Protein AF-N6XNL4-F1 (afdb_monomer)

Nearest PDB structures (foldseek):
  8fih-assembly1_C  TM=4.594E-01  e=4.147E-01  synthetic construct
  2b5u-assembly2_C  TM=2.541E-01  e=8.537E+00  Escherichia coli

Mean predicted aligned error: 10.84 Å

Radius of gyration: 30.27 Å; Cα contacts (8 Å, |Δi|>4): 104; chains: 1; bounding box: 71×38×98 Å

Foldseek 3Di:
DVVVVVVVVVVVVVVVVVVVVVPPPPVVLVVLVVLLVVLVVLLVVLQVLLVVLQVVLVCLVVDLAQPCPPCPVVVVLVVVLVVLVVVLVVLVVVLVVQVVDPSDDVVSCNNVSSVSSSVSSVSSSVSSVSSSVSSVVSNVVSDPDPPDDDDDPVCVVVVVCVVVVD

Sequence (166 aa):
MTTLTRERRELQAFSASVTAGAARSLDLLRDIEITLAWLNRLTGMLRADAEFAESANADLGATACPIDPDDAIQDALENAQREVKALYEILIDKRQAGRDDRRLTEDDGIEAAYTEAIAQAADLHNAIDALRWNIGEHDIDAAPQPKGPIYAAADVDALFDDLLGR

pLDDT: mean 87.29, std 12.57, range [47.34, 98.62]

Structure (mmCIF, N/CA/C/O backbone):
data_AF-N6XNL4-F1
#
_entry.id   AF-N6XNL4-F1
#
loop_
_atom_site.group_PDB
_atom_site.id
_atom_site.type_symbol
_atom_site.label_atom_id
_atom_site.label_alt_id
_atom_site.label_comp_id
_atom_site.label_asym_id
_atom_site.label_entity_id
_atom_site.label_seq_id
_atom_site.pdbx_PDB_ins_code
_atom_site.Cartn_x
_atom_site.Cartn_y
_atom_site.Cartn_z
_atom_site.occupancy
_atom_site.B_iso_or_equiv
_atom_site.auth_seq_id
_atom_site.auth_comp_id
_atom_site.auth_asym_id
_atom_site.auth_atom_id
_atom_site.pdbx_PDB_model_num
ATOM 1 N N . MET A 1 1 ? -34.930 -12.905 54.881 1.00 53.28 1 MET A N 1
ATOM 2 C CA . MET A 1 1 ? -33.849 -11.890 54.780 1.00 53.28 1 MET A CA 1
ATOM 3 C C . MET A 1 1 ? -32.893 -12.140 53.596 1.00 53.28 1 MET 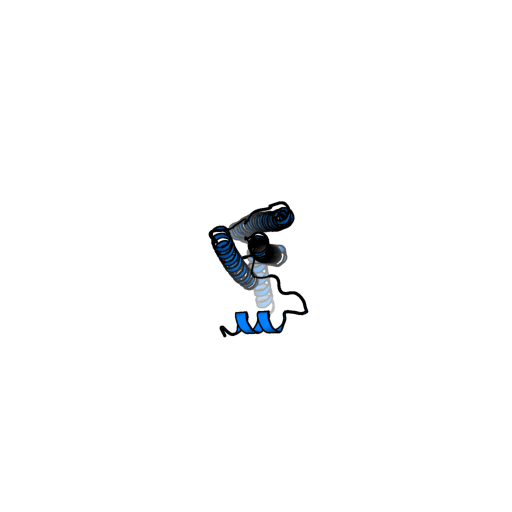A C 1
ATOM 5 O O . MET A 1 1 ? -31.749 -11.715 53.646 1.00 53.28 1 MET A O 1
ATOM 9 N N . THR A 1 2 ? -33.329 -12.785 52.506 1.00 59.97 2 THR A N 1
ATOM 10 C CA . THR A 1 2 ? -32.457 -13.188 51.376 1.00 59.97 2 THR A CA 1
ATOM 11 C C . THR A 1 2 ? -32.780 -12.470 50.059 1.00 59.97 2 THR A C 1
ATOM 13 O O . THR A 1 2 ? -31.887 -12.263 49.245 1.00 59.97 2 THR A O 1
ATOM 16 N N . THR A 1 3 ? -34.023 -12.020 49.869 1.00 61.34 3 THR A N 1
ATOM 17 C CA . THR A 1 3 ? -34.498 -11.286 48.680 1.00 61.34 3 THR A CA 1
ATOM 18 C C . THR A 1 3 ? -33.945 -9.863 48.593 1.00 61.34 3 THR A C 1
ATOM 20 O O . THR A 1 3 ? -33.380 -9.494 47.572 1.00 61.34 3 THR A O 1
ATOM 23 N N . LEU A 1 4 ? -33.967 -9.111 49.698 1.00 65.88 4 LEU A N 1
ATOM 24 C CA . LEU A 1 4 ? -33.408 -7.751 49.770 1.00 65.88 4 LEU A CA 1
ATOM 25 C C . LEU A 1 4 ? -31.906 -7.698 49.451 1.00 65.88 4 LEU A C 1
ATOM 27 O O . LEU A 1 4 ? -31.423 -6.742 48.853 1.00 65.88 4 LEU A O 1
ATOM 31 N N . THR A 1 5 ? -31.151 -8.730 49.830 1.00 73.00 5 THR A N 1
ATOM 32 C CA . THR A 1 5 ? -29.707 -8.816 49.566 1.00 73.00 5 THR A CA 1
ATOM 33 C C . THR A 1 5 ? -29.415 -9.066 48.085 1.00 73.00 5 THR A C 1
ATOM 35 O O . THR A 1 5 ? -28.408 -8.589 47.567 1.00 73.00 5 THR A O 1
ATOM 38 N N . ARG A 1 6 ? -30.306 -9.790 47.398 1.00 75.12 6 ARG A N 1
ATOM 39 C CA . ARG A 1 6 ? -30.225 -10.060 45.960 1.00 75.12 6 ARG A CA 1
ATOM 40 C C . ARG A 1 6 ? -30.617 -8.830 45.140 1.00 75.12 6 ARG A C 1
ATOM 42 O O . ARG A 1 6 ? -29.845 -8.428 44.280 1.00 75.12 6 ARG A O 1
ATOM 49 N N . GLU A 1 7 ? -31.733 -8.186 45.466 1.00 76.44 7 GLU A N 1
ATOM 50 C CA . GLU A 1 7 ? -32.201 -6.972 44.778 1.00 76.44 7 GLU A CA 1
ATOM 51 C C . GLU A 1 7 ? -31.193 -5.820 44.898 1.00 76.44 7 GLU A C 1
ATOM 53 O O . GLU A 1 7 ? -30.918 -5.113 43.932 1.00 76.44 7 GLU A O 1
ATOM 58 N N . ARG A 1 8 ? -30.544 -5.675 46.061 1.00 79.00 8 ARG A N 1
ATOM 59 C CA . ARG A 1 8 ? -29.484 -4.675 46.261 1.00 79.00 8 ARG A CA 1
ATOM 60 C C . ARG A 1 8 ? -28.246 -4.956 45.407 1.00 79.00 8 ARG A C 1
ATOM 62 O O . ARG A 1 8 ? -27.612 -4.018 44.934 1.00 79.00 8 ARG A O 1
ATOM 69 N N . ARG A 1 9 ? -27.920 -6.235 45.195 1.00 77.69 9 ARG A N 1
ATOM 70 C CA . ARG A 1 9 ? -26.805 -6.670 44.344 1.00 77.69 9 ARG A CA 1
ATOM 71 C C . ARG A 1 9 ? -27.133 -6.479 42.856 1.00 77.69 9 ARG A C 1
ATOM 73 O O . ARG A 1 9 ? -26.269 -6.039 42.107 1.00 77.69 9 ARG A O 1
ATOM 80 N N . GLU A 1 10 ? -28.376 -6.731 42.449 1.00 76.19 10 GLU A N 1
ATOM 81 C CA . GLU A 1 10 ? -28.869 -6.486 41.083 1.00 76.19 10 GLU A CA 1
ATOM 82 C C . GLU A 1 10 ? -28.913 -4.980 40.752 1.00 76.19 10 GLU A C 1
ATOM 84 O O . GLU A 1 10 ? -28.435 -4.570 39.697 1.00 76.19 10 GLU A O 1
ATOM 89 N N . LEU A 1 11 ? -29.362 -4.127 41.681 1.00 76.69 11 LEU A N 1
ATOM 90 C CA . LEU A 1 11 ? -29.350 -2.665 41.511 1.00 76.69 11 LEU A CA 1
ATOM 91 C C . LEU A 1 11 ? -27.929 -2.072 41.500 1.00 76.69 11 LEU A C 1
ATOM 93 O O . LEU A 1 11 ? -27.665 -1.113 40.773 1.00 76.69 11 LEU A O 1
ATOM 97 N N . GLN A 1 12 ? -26.995 -2.651 42.263 1.00 73.19 12 GLN A N 1
ATOM 98 C CA . GLN A 1 12 ? -25.573 -2.289 42.201 1.00 73.19 12 GLN A CA 1
ATOM 99 C C . GLN A 1 12 ? -24.935 -2.683 40.861 1.00 73.19 12 GLN A C 1
ATOM 101 O O . GLN A 1 12 ? -24.179 -1.892 40.302 1.00 73.19 12 GLN A O 1
ATOM 106 N N . ALA A 1 13 ? -25.269 -3.856 40.315 1.00 74.69 13 ALA A N 1
ATOM 107 C CA . ALA A 1 13 ? -24.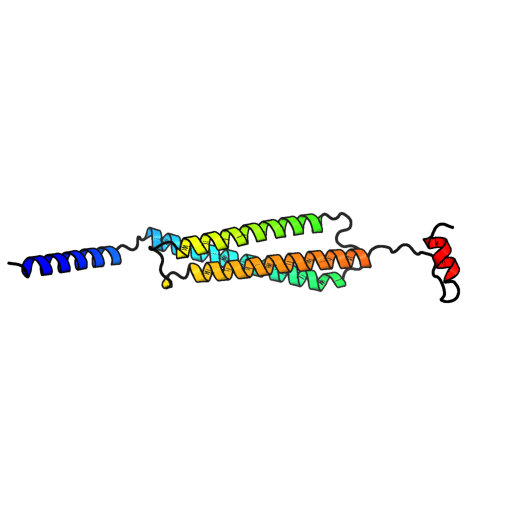810 -4.281 38.992 1.00 74.69 13 ALA A CA 1
ATOM 108 C C . ALA A 1 13 ? -25.394 -3.406 37.867 1.00 74.69 13 ALA A C 1
ATOM 110 O O . ALA A 1 13 ? -24.677 -3.028 36.943 1.00 74.69 13 ALA A O 1
ATOM 111 N N . PHE A 1 14 ? -26.666 -3.019 37.981 1.00 67.62 14 PHE A N 1
ATOM 112 C CA . PHE A 1 14 ? -27.334 -2.107 37.052 1.00 67.62 14 PHE A CA 1
ATOM 113 C C . PHE A 1 14 ? -26.721 -0.695 37.076 1.00 67.62 14 PHE A C 1
ATOM 115 O O . PHE A 1 14 ? -26.411 -0.142 36.027 1.00 67.62 14 PHE A O 1
ATOM 122 N N . SER A 1 15 ? -26.440 -0.135 38.258 1.00 65.38 15 SER A N 1
ATOM 123 C CA . SER A 1 15 ? -25.744 1.157 38.396 1.00 65.38 15 SER A CA 1
ATOM 124 C C . SER A 1 15 ? -24.317 1.122 37.829 1.00 65.38 15 SER A C 1
ATOM 126 O O . SER A 1 15 ? -23.911 2.023 37.092 1.00 65.38 15 SER A O 1
ATOM 128 N N . ALA A 1 16 ? -23.568 0.047 38.091 1.00 61.09 16 ALA A N 1
ATOM 129 C CA . ALA A 1 16 ? -22.235 -0.150 37.523 1.00 61.09 16 ALA A CA 1
ATOM 130 C C . ALA A 1 16 ? -22.266 -0.256 35.984 1.00 61.09 16 ALA A C 1
ATOM 132 O O . ALA A 1 16 ? -21.410 0.314 35.313 1.00 61.09 16 ALA A O 1
ATOM 133 N N . SER A 1 17 ? -23.287 -0.909 35.423 1.00 62.00 17 SER A N 1
ATOM 134 C CA . SER A 1 17 ? -23.541 -0.995 33.978 1.00 62.00 17 SER A CA 1
ATOM 135 C C . SER A 1 17 ? -23.903 0.359 33.353 1.00 62.00 17 SER A C 1
ATOM 137 O O . SER A 1 17 ? -23.367 0.709 32.304 1.00 62.00 17 SER A O 1
ATOM 139 N N . VAL A 1 18 ? -24.753 1.155 34.006 1.00 62.62 18 VAL A N 1
ATOM 140 C CA . VAL A 1 18 ? -25.144 2.494 33.531 1.00 62.62 18 VAL A CA 1
ATOM 141 C C . VAL A 1 18 ? -23.963 3.474 33.588 1.00 62.62 18 VAL A C 1
ATOM 143 O O . VAL A 1 18 ? -23.791 4.289 32.686 1.00 62.62 18 VAL A O 1
ATOM 146 N N . THR A 1 19 ? -23.090 3.345 34.591 1.00 57.31 19 THR A N 1
ATOM 147 C CA . THR A 1 19 ? -21.854 4.142 34.704 1.00 57.31 19 THR A CA 1
ATOM 148 C C . THR A 1 19 ? -20.808 3.723 33.659 1.00 57.31 19 THR A C 1
ATOM 150 O O . THR A 1 19 ? -20.117 4.576 33.113 1.00 57.31 19 THR A O 1
ATOM 153 N N . ALA A 1 20 ? -20.726 2.432 33.321 1.00 56.41 20 ALA A N 1
ATOM 154 C CA . ALA A 1 20 ? -19.870 1.927 32.245 1.00 56.41 20 ALA A CA 1
ATOM 155 C C . ALA A 1 20 ? -20.349 2.362 30.843 1.00 56.41 20 ALA A C 1
ATOM 157 O O . ALA A 1 20 ? -19.526 2.610 29.968 1.00 56.41 20 ALA A O 1
ATOM 158 N N . GLY A 1 21 ? -21.666 2.500 30.639 1.00 51.84 21 GLY A N 1
ATOM 159 C CA . GLY A 1 21 ? -22.269 2.964 29.382 1.00 51.84 21 GLY A CA 1
ATOM 160 C C . GLY A 1 21 ? -22.241 4.485 29.172 1.00 51.84 21 GLY A C 1
ATOM 161 O O . GLY A 1 21 ? -22.121 4.939 28.040 1.00 51.84 21 GLY A O 1
ATOM 162 N N . ALA A 1 22 ? -22.297 5.289 30.239 1.00 53.88 22 ALA A N 1
ATOM 163 C CA . ALA A 1 22 ? -22.182 6.752 30.151 1.00 53.88 22 ALA A CA 1
ATOM 164 C C . ALA A 1 22 ? -20.727 7.249 30.006 1.00 53.88 22 ALA A C 1
ATOM 166 O O . ALA A 1 22 ? -20.499 8.417 29.701 1.00 53.88 22 ALA A O 1
ATOM 167 N N . ALA A 1 23 ? -19.751 6.363 30.230 1.00 47.34 23 ALA A N 1
ATOM 168 C CA . ALA A 1 23 ? -18.324 6.657 30.269 1.00 47.34 23 ALA A CA 1
ATOM 169 C C . ALA A 1 23 ? -17.522 5.779 29.293 1.00 47.34 23 ALA A C 1
ATOM 171 O O . ALA A 1 23 ? -16.431 5.310 29.623 1.00 47.34 23 ALA A O 1
ATOM 172 N N . ARG A 1 24 ? -18.001 5.591 28.054 1.00 58.66 24 ARG A N 1
ATOM 173 C CA . ARG A 1 24 ? -17.029 5.476 26.956 1.00 58.66 24 ARG A CA 1
ATOM 174 C C . ARG A 1 24 ? -16.185 6.741 27.040 1.00 58.66 24 ARG A C 1
ATOM 176 O O . ARG A 1 24 ? -16.729 7.838 26.939 1.00 58.66 24 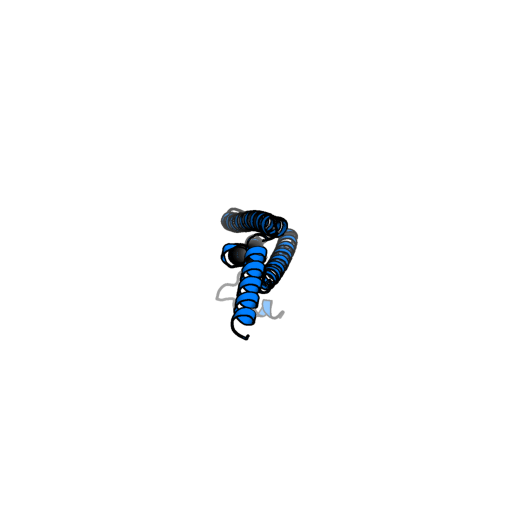ARG A O 1
ATOM 183 N N . SER A 1 25 ? -14.902 6.594 27.363 1.00 71.75 25 SER A N 1
ATOM 184 C CA . SER A 1 25 ? -14.025 7.749 27.529 1.00 71.75 25 SER A CA 1
ATOM 185 C C . SER A 1 25 ? -14.131 8.608 26.271 1.00 71.75 25 SER A C 1
ATOM 187 O O . SER A 1 25 ? -13.951 8.094 25.167 1.00 71.75 25 SER A O 1
ATOM 189 N N . LEU A 1 26 ? -14.431 9.899 26.423 1.00 78.88 26 LEU A N 1
ATOM 190 C CA . LEU A 1 26 ? -14.390 10.838 25.300 1.00 78.88 26 LEU A CA 1
ATOM 191 C C . LEU A 1 26 ? -13.016 10.815 24.619 1.00 78.88 26 LEU A C 1
ATOM 193 O O . LEU A 1 26 ? -12.926 11.090 23.429 1.00 78.88 26 LEU A O 1
ATOM 197 N N . ASP A 1 27 ? -11.965 10.446 25.355 1.00 83.56 27 ASP A N 1
ATOM 198 C CA . ASP A 1 27 ? -10.637 10.241 24.790 1.00 83.56 27 ASP A CA 1
ATOM 199 C C . ASP A 1 27 ? -10.573 8.967 23.938 1.00 83.56 27 ASP A C 1
ATOM 201 O O . ASP A 1 27 ? -10.018 9.021 22.855 1.00 83.56 27 ASP A O 1
ATOM 205 N N . LEU A 1 28 ? -11.223 7.863 24.335 1.00 87.25 28 LEU A N 1
ATOM 206 C CA . LEU A 1 28 ? -11.299 6.661 23.488 1.00 87.25 28 LEU A CA 1
ATOM 207 C C . LEU A 1 28 ? -12.057 6.944 22.185 1.00 87.25 28 LEU A C 1
ATOM 209 O O . LEU A 1 28 ? -11.611 6.535 21.121 1.00 87.25 28 LEU A O 1
ATOM 213 N N . LEU A 1 29 ? -13.187 7.652 22.261 1.00 88.44 29 LEU A N 1
ATOM 214 C CA . LEU A 1 29 ? -13.941 8.045 21.067 1.00 88.44 29 LEU A CA 1
ATOM 215 C C . LEU A 1 29 ? -13.113 8.965 20.163 1.00 88.44 29 LEU A C 1
ATOM 217 O O . LEU A 1 29 ? -13.066 8.758 18.954 1.00 88.44 29 LEU A O 1
ATOM 221 N N . ARG A 1 30 ? -12.397 9.930 20.749 1.00 89.75 30 ARG A N 1
ATOM 222 C CA . ARG A 1 30 ? -11.474 10.797 20.010 1.00 89.75 30 ARG A CA 1
ATOM 223 C C . ARG A 1 30 ? -10.344 10.001 19.355 1.00 89.75 30 ARG A C 1
ATOM 225 O O . ARG A 1 30 ? -10.022 10.253 18.199 1.00 89.75 30 ARG A O 1
ATOM 232 N N . ASP A 1 31 ? -9.749 9.050 20.067 1.00 92.75 31 ASP A N 1
ATOM 233 C CA . ASP A 1 31 ? -8.669 8.207 19.549 1.00 92.75 31 ASP A CA 1
ATOM 234 C C . ASP A 1 31 ? -9.161 7.334 18.386 1.00 92.75 31 ASP A C 1
ATOM 236 O O . ASP A 1 31 ? -8.454 7.190 17.386 1.00 92.75 31 ASP A O 1
ATOM 240 N N . ILE A 1 32 ? -10.389 6.807 18.473 1.00 93.31 32 ILE A N 1
ATOM 241 C CA . ILE A 1 32 ? -11.053 6.092 17.374 1.00 93.31 32 ILE A CA 1
ATOM 242 C C . ILE A 1 32 ? -11.204 7.015 16.162 1.00 93.31 32 ILE A C 1
ATOM 244 O O . ILE A 1 32 ? -10.751 6.661 15.077 1.00 93.31 32 ILE A O 1
ATOM 248 N N . GLU A 1 33 ? -11.771 8.211 16.333 1.00 94.88 33 GLU A N 1
ATOM 249 C CA . GLU A 1 33 ? -11.967 9.169 15.235 1.00 94.88 33 GLU A CA 1
ATOM 250 C C . GLU A 1 33 ? -10.645 9.567 14.562 1.00 94.88 33 GLU A C 1
ATOM 252 O O . GLU A 1 33 ? -10.551 9.569 13.333 1.00 94.88 33 GLU A O 1
ATOM 257 N N . ILE A 1 34 ? -9.603 9.855 15.351 1.00 95.88 34 ILE A N 1
ATOM 258 C CA . ILE A 1 34 ? -8.261 10.170 14.839 1.00 95.88 34 ILE A CA 1
ATOM 259 C C . ILE A 1 34 ? -7.696 8.982 14.057 1.00 95.88 34 ILE A C 1
ATOM 261 O O . ILE A 1 34 ? -7.152 9.165 12.965 1.00 95.88 34 ILE A O 1
ATOM 265 N N . THR A 1 35 ? -7.841 7.768 14.589 1.00 96.44 35 THR A N 1
ATOM 266 C CA . THR A 1 35 ? -7.347 6.547 13.942 1.00 96.44 35 THR A CA 1
ATOM 267 C C . THR A 1 35 ? -8.071 6.292 12.623 1.00 96.44 35 THR A C 1
ATOM 269 O O . THR A 1 35 ? -7.416 6.042 11.615 1.00 96.44 35 THR A O 1
ATOM 272 N N . LEU A 1 36 ? -9.400 6.421 12.590 1.00 97.81 36 LEU A N 1
ATOM 273 C CA . LEU A 1 36 ? -10.195 6.281 11.368 1.00 97.81 36 LEU A CA 1
ATOM 274 C C . LEU A 1 36 ? -9.825 7.341 10.328 1.00 97.81 36 LEU A C 1
ATOM 276 O O . LEU A 1 36 ? -9.644 7.017 9.156 1.00 97.81 36 LEU A O 1
ATOM 280 N N . ALA A 1 37 ? -9.670 8.602 10.738 1.00 97.62 37 ALA A N 1
ATOM 281 C CA . ALA A 1 37 ? -9.270 9.677 9.834 1.00 97.62 37 ALA A CA 1
ATOM 282 C C . ALA A 1 37 ? -7.883 9.420 9.226 1.00 97.62 37 ALA A C 1
ATOM 284 O O . ALA A 1 37 ? -7.683 9.609 8.023 1.00 97.62 37 ALA A O 1
ATOM 285 N N . TRP A 1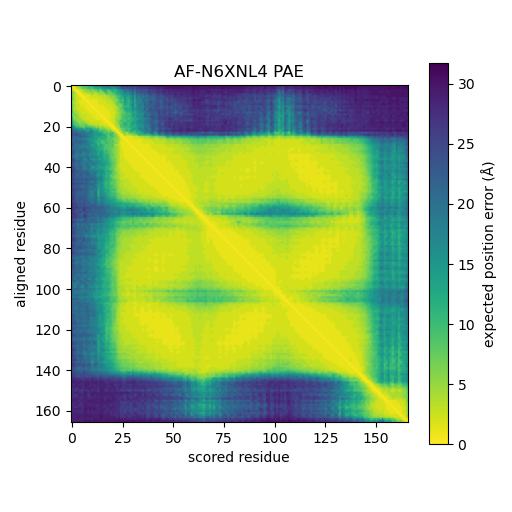 38 ? -6.936 8.951 10.042 1.00 97.88 38 TRP A N 1
ATOM 286 C CA . TRP A 1 38 ? -5.609 8.565 9.576 1.00 97.88 38 TRP A CA 1
ATOM 287 C C . TRP A 1 38 ? -5.663 7.367 8.620 1.00 97.88 38 TRP A C 1
ATOM 289 O O . TRP A 1 38 ? -5.079 7.447 7.540 1.00 97.88 38 TRP A O 1
ATOM 299 N N . LEU A 1 39 ? -6.407 6.307 8.955 1.00 98.12 39 LEU A N 1
ATOM 300 C CA . LEU A 1 39 ? -6.569 5.123 8.103 1.00 98.12 39 LEU A CA 1
ATOM 301 C C . LEU A 1 39 ? -7.215 5.460 6.762 1.00 98.12 39 LEU A C 1
ATOM 303 O O . LEU A 1 39 ? -6.744 4.998 5.728 1.00 98.12 39 LEU A O 1
ATOM 307 N N . ASN A 1 40 ? -8.244 6.306 6.755 1.00 98.19 40 ASN A N 1
ATOM 308 C CA . ASN A 1 40 ? -8.903 6.739 5.524 1.00 98.19 40 ASN A CA 1
ATOM 309 C C . ASN A 1 40 ? -7.946 7.524 4.622 1.00 98.19 40 ASN A C 1
ATOM 311 O O . ASN A 1 40 ? -7.895 7.291 3.415 1.00 98.19 40 ASN A O 1
ATOM 315 N N . ARG A 1 41 ? -7.149 8.428 5.205 1.00 98.25 41 ARG A N 1
ATOM 316 C CA . ARG A 1 41 ? -6.126 9.165 4.458 1.00 98.25 41 ARG A CA 1
ATOM 317 C C . ARG A 1 41 ? -5.050 8.229 3.910 1.00 98.25 41 ARG A C 1
ATOM 319 O O . ARG A 1 41 ? -4.685 8.361 2.747 1.00 98.25 41 ARG A O 1
ATOM 326 N N . LEU A 1 42 ? -4.552 7.312 4.738 1.00 98.25 42 LEU A N 1
ATOM 327 C CA . LEU A 1 42 ? -3.546 6.331 4.341 1.00 98.25 42 LEU A CA 1
ATOM 328 C C . LEU A 1 42 ? -4.055 5.467 3.185 1.00 98.25 42 LEU A C 1
ATOM 330 O O . LEU A 1 42 ? -3.379 5.342 2.175 1.00 98.25 42 LEU A O 1
ATOM 334 N N . THR A 1 43 ? -5.271 4.945 3.309 1.00 98.44 43 THR A N 1
ATOM 335 C CA . THR A 1 43 ? -5.944 4.142 2.280 1.00 98.44 43 THR A CA 1
ATOM 336 C C . THR A 1 43 ? -6.041 4.898 0.958 1.00 98.44 43 THR A C 1
ATOM 338 O O . THR A 1 43 ? -5.709 4.352 -0.089 1.00 98.44 43 THR A O 1
ATOM 341 N N . GLY A 1 44 ? -6.461 6.168 0.997 1.00 98.12 44 GLY A N 1
ATOM 342 C CA . GLY A 1 44 ? -6.539 7.002 -0.202 1.00 98.12 44 GLY A CA 1
ATOM 343 C C . GLY A 1 44 ? -5.177 7.245 -0.857 1.00 98.12 44 GLY A C 1
ATOM 344 O O . GLY A 1 44 ? -5.091 7.237 -2.079 1.00 98.12 44 GLY A O 1
ATOM 345 N N . MET A 1 45 ? -4.123 7.423 -0.057 1.00 98.25 45 MET A N 1
ATOM 346 C CA . MET A 1 45 ? -2.754 7.583 -0.555 1.00 98.25 45 MET A CA 1
ATOM 347 C C . MET A 1 45 ? -2.245 6.295 -1.212 1.00 98.25 45 MET A C 1
ATOM 349 O O . MET A 1 45 ? -1.840 6.337 -2.364 1.00 98.25 45 MET A O 1
ATOM 353 N N . LEU A 1 46 ? -2.364 5.150 -0.528 1.00 98.38 46 LEU A N 1
ATOM 354 C CA . LEU A 1 46 ? -1.937 3.847 -1.052 1.00 98.38 46 LEU A CA 1
ATOM 355 C C . LEU A 1 46 ? -2.621 3.511 -2.381 1.00 98.38 46 LEU A C 1
ATOM 357 O O . LEU A 1 46 ? -1.967 3.052 -3.311 1.00 98.38 46 LEU A O 1
ATOM 361 N N . ARG A 1 47 ? -3.926 3.789 -2.481 1.00 98.50 47 ARG A N 1
ATOM 362 C CA . ARG A 1 47 ? -4.686 3.598 -3.718 1.00 98.50 47 ARG A CA 1
ATOM 363 C C . ARG A 1 47 ? -4.181 4.492 -4.847 1.00 98.50 47 ARG A C 1
ATOM 365 O O . ARG A 1 47 ? -3.952 4.004 -5.944 1.00 98.50 47 ARG A O 1
ATOM 372 N N . ALA A 1 48 ? -4.007 5.785 -4.578 1.00 98.12 48 ALA A N 1
ATOM 373 C CA . ALA A 1 48 ? -3.527 6.730 -5.583 1.00 98.12 48 ALA A CA 1
ATOM 374 C C . ALA A 1 48 ? -2.115 6.372 -6.074 1.00 98.12 48 ALA A C 1
ATOM 376 O O . ALA A 1 48 ? -1.834 6.479 -7.265 1.00 98.12 48 ALA A O 1
ATOM 377 N N . ASP A 1 49 ? -1.247 5.907 -5.175 1.00 97.69 49 ASP A N 1
ATOM 378 C CA . ASP A 1 49 ? 0.101 5.460 -5.523 1.00 97.69 49 ASP A CA 1
ATOM 379 C C . ASP A 1 49 ? 0.067 4.169 -6.363 1.00 97.69 49 ASP A C 1
ATOM 381 O O . ASP A 1 49 ? 0.852 4.025 -7.301 1.00 97.69 49 ASP A O 1
ATOM 385 N N . ALA A 1 50 ? -0.865 3.249 -6.078 1.00 97.56 50 ALA A N 1
ATOM 386 C CA . ALA A 1 50 ? -1.048 2.028 -6.863 1.00 97.56 50 ALA A CA 1
ATOM 387 C C . ALA A 1 50 ? -1.547 2.352 -8.279 1.00 97.56 50 ALA A C 1
ATOM 389 O O . ALA A 1 50 ? -0.958 1.898 -9.258 1.00 97.56 50 ALA A O 1
ATOM 390 N N . GLU A 1 51 ? -2.562 3.214 -8.394 1.00 97.50 51 GLU A N 1
ATOM 391 C CA . GLU A 1 51 ? -3.071 3.716 -9.678 1.00 97.50 51 GLU A CA 1
ATOM 392 C C . GLU A 1 51 ? -1.971 4.430 -10.481 1.00 97.50 51 GLU A C 1
ATOM 394 O O . GLU A 1 51 ? -1.875 4.271 -11.699 1.00 97.50 51 GLU A O 1
ATOM 399 N N . PHE A 1 52 ? -1.105 5.194 -9.808 1.00 96.06 52 PHE A N 1
ATOM 400 C CA . PHE A 1 52 ? 0.042 5.830 -10.448 1.00 96.06 52 PHE A CA 1
ATOM 401 C C . PHE A 1 52 ? 1.041 4.801 -10.986 1.00 96.06 52 PHE A C 1
ATOM 403 O O . PHE A 1 52 ? 1.471 4.924 -12.133 1.00 96.06 52 PHE A O 1
ATOM 410 N N . ALA A 1 53 ? 1.393 3.782 -10.196 1.00 95.19 53 ALA A N 1
ATOM 411 C CA . ALA A 1 53 ? 2.296 2.720 -10.633 1.00 95.19 53 ALA A CA 1
ATOM 412 C C . ALA A 1 53 ? 1.723 1.946 -11.833 1.00 95.19 53 ALA A C 1
ATOM 414 O O . ALA A 1 53 ? 2.442 1.695 -12.798 1.00 95.19 53 ALA A O 1
ATOM 415 N N . GLU A 1 54 ? 0.424 1.637 -11.825 1.00 94.50 54 GLU A N 1
ATOM 416 C CA . GLU A 1 54 ? -0.267 0.999 -12.952 1.00 94.50 54 GLU A CA 1
ATOM 417 C C . GLU A 1 54 ? -0.287 1.884 -14.206 1.00 94.50 54 GLU A C 1
ATOM 419 O O . GLU A 1 54 ? -0.042 1.398 -15.313 1.00 94.50 54 GLU A O 1
ATOM 424 N N . SER A 1 55 ? -0.533 3.189 -14.052 1.00 93.69 55 SER A N 1
ATOM 425 C CA . SER A 1 55 ? -0.490 4.137 -15.171 1.00 93.69 55 SER A CA 1
ATOM 426 C C . SER A 1 55 ? 0.917 4.260 -15.751 1.00 93.69 55 SER A C 1
ATOM 428 O O . SER A 1 55 ? 1.078 4.202 -16.967 1.00 93.69 55 SER A O 1
ATOM 430 N N . ALA A 1 56 ? 1.937 4.392 -14.898 1.00 91.62 56 ALA A N 1
ATOM 431 C CA . ALA A 1 56 ? 3.331 4.452 -15.328 1.00 91.62 56 ALA A CA 1
ATOM 432 C C . ALA A 1 56 ? 3.718 3.191 -16.108 1.00 91.62 56 ALA A C 1
ATOM 434 O O . ALA A 1 56 ? 4.410 3.271 -17.120 1.00 91.62 56 ALA A O 1
ATOM 435 N N . ASN A 1 57 ? 3.207 2.040 -15.673 1.00 90.25 57 ASN A N 1
ATOM 436 C CA . ASN A 1 57 ? 3.425 0.763 -16.324 1.00 90.25 57 ASN A CA 1
ATOM 437 C C . ASN A 1 57 ? 2.823 0.699 -17.742 1.00 90.25 57 ASN A C 1
ATOM 439 O O . ASN A 1 57 ? 3.446 0.176 -18.664 1.00 90.25 57 ASN A O 1
ATOM 443 N N . ALA A 1 58 ? 1.628 1.264 -17.939 1.00 88.00 58 ALA A N 1
ATOM 444 C CA . ALA A 1 58 ? 0.984 1.330 -19.252 1.00 88.00 58 ALA A CA 1
ATOM 445 C C . ALA A 1 58 ? 1.760 2.204 -20.257 1.00 88.00 58 ALA A C 1
ATOM 447 O O . ALA A 1 58 ? 1.726 1.940 -21.461 1.00 88.00 58 ALA A O 1
ATOM 448 N N . ASP A 1 59 ? 2.480 3.213 -19.762 1.00 88.19 59 ASP A N 1
ATOM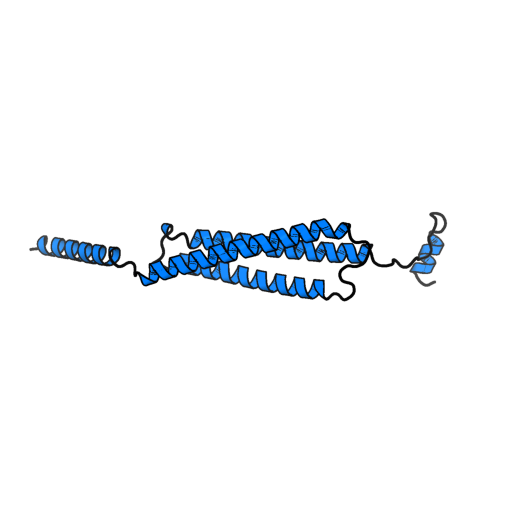 449 C CA . ASP A 1 59 ? 3.218 4.172 -20.584 1.00 88.19 59 ASP A CA 1
ATOM 450 C C . ASP A 1 59 ? 4.644 3.708 -20.951 1.00 88.19 59 ASP A C 1
ATOM 452 O O . ASP A 1 59 ? 5.262 4.300 -21.841 1.00 88.19 59 ASP A O 1
ATOM 456 N N . LEU A 1 60 ? 5.167 2.632 -20.340 1.00 86.12 60 LEU A N 1
ATOM 457 C CA . LEU A 1 60 ? 6.538 2.145 -20.587 1.00 86.12 60 LEU A CA 1
ATOM 458 C C . LEU A 1 60 ? 6.799 1.867 -22.075 1.00 86.12 60 LEU A C 1
ATOM 460 O O . LEU A 1 60 ? 7.800 2.324 -22.629 1.00 86.12 60 LEU A O 1
ATOM 464 N N . GLY A 1 61 ? 5.845 1.220 -22.754 1.00 77.56 61 GLY A N 1
ATOM 465 C CA . GLY A 1 61 ? 5.961 0.852 -24.170 1.00 77.56 61 GLY A CA 1
ATOM 466 C C . GLY A 1 61 ? 6.016 2.035 -25.147 1.00 77.56 61 GLY A C 1
ATOM 467 O O . GLY A 1 61 ? 6.296 1.840 -26.330 1.00 77.56 61 GLY A O 1
ATOM 468 N N . ALA A 1 62 ? 5.759 3.265 -24.690 1.00 82.50 62 ALA A N 1
ATOM 469 C CA . ALA A 1 62 ? 5.929 4.468 -25.504 1.00 82.50 62 ALA A CA 1
ATOM 470 C C . ALA A 1 62 ? 7.395 4.940 -25.582 1.00 82.50 62 ALA A C 1
ATOM 472 O O . ALA A 1 62 ? 7.727 5.788 -26.417 1.00 82.50 62 ALA A O 1
ATOM 473 N N . THR A 1 63 ? 8.276 4.412 -24.729 1.00 82.00 63 THR A N 1
ATOM 474 C CA . THR A 1 63 ? 9.681 4.822 -24.640 1.00 82.00 63 THR A CA 1
ATOM 475 C C . THR A 1 63 ? 10.550 3.941 -25.538 1.00 82.00 63 THR A C 1
ATOM 477 O O . THR A 1 63 ? 10.376 2.737 -25.584 1.00 82.00 63 THR A O 1
ATOM 480 N N . ALA A 1 64 ? 11.495 4.513 -26.287 1.00 81.31 64 ALA A N 1
ATOM 481 C CA . ALA A 1 64 ? 12.336 3.739 -27.219 1.00 81.31 64 ALA A CA 1
ATOM 482 C C . ALA A 1 64 ? 13.724 3.376 -26.660 1.00 81.31 64 ALA A C 1
ATOM 484 O O . ALA A 1 64 ? 14.480 2.656 -27.307 1.00 81.31 64 ALA A O 1
ATOM 485 N N . CYS A 1 65 ? 14.091 3.928 -25.506 1.00 85.00 65 CYS A N 1
ATOM 486 C CA . CYS A 1 65 ? 15.383 3.726 -24.860 1.00 85.00 65 CYS A CA 1
ATOM 487 C C . CYS A 1 65 ? 15.218 3.001 -23.519 1.00 85.00 65 CYS A C 1
ATOM 489 O O . CYS A 1 65 ? 14.107 3.010 -22.979 1.00 85.00 65 CYS A O 1
ATOM 491 N N . PRO A 1 66 ? 16.313 2.434 -22.974 1.00 88.50 66 PRO A N 1
ATOM 492 C CA . PRO A 1 66 ? 16.330 1.967 -21.596 1.00 88.50 66 PRO A CA 1
ATOM 493 C C . PRO A 1 66 ? 15.911 3.091 -20.643 1.00 88.50 66 PRO A C 1
ATOM 495 O O . PRO A 1 66 ? 16.327 4.245 -20.809 1.00 88.50 66 PRO A O 1
ATOM 498 N N . ILE A 1 67 ? 15.056 2.743 -19.697 1.00 88.81 67 ILE A N 1
ATOM 499 C CA . ILE A 1 67 ? 14.446 3.595 -18.684 1.00 88.81 67 ILE A CA 1
ATOM 500 C C . ILE A 1 67 ? 15.345 3.660 -17.450 1.00 88.81 67 ILE A C 1
ATOM 502 O O . ILE A 1 67 ? 15.506 4.749 -16.900 1.00 88.81 67 ILE A O 1
ATOM 506 N N . ASP A 1 68 ? 15.971 2.547 -17.061 1.00 91.94 68 ASP A N 1
ATOM 507 C CA . ASP A 1 68 ? 16.819 2.437 -15.873 1.00 91.94 68 ASP A CA 1
ATOM 508 C C . ASP A 1 68 ? 18.207 1.833 -16.179 1.00 91.94 68 ASP A C 1
ATOM 510 O O . ASP A 1 68 ? 18.574 0.768 -15.687 1.00 91.94 68 ASP A O 1
ATOM 514 N N . PRO A 1 69 ? 19.035 2.503 -17.003 1.00 88.25 69 PRO A N 1
ATOM 515 C CA . PRO A 1 69 ? 20.337 1.971 -17.411 1.00 88.25 69 PRO A CA 1
ATOM 516 C C . PRO A 1 69 ? 21.370 1.860 -16.274 1.00 88.25 69 PRO A C 1
ATOM 518 O O . PRO A 1 69 ? 22.436 1.281 -16.494 1.00 88.25 69 PRO A O 1
ATOM 521 N N . ASP A 1 70 ? 21.117 2.470 -15.114 1.00 92.50 70 ASP A N 1
ATOM 522 C CA . ASP A 1 70 ? 21.993 2.478 -13.938 1.00 92.50 70 ASP A CA 1
ATOM 523 C C . ASP A 1 70 ? 21.399 1.760 -12.713 1.00 92.50 70 ASP A C 1
ATOM 525 O O . ASP A 1 70 ? 21.978 1.859 -11.630 1.00 92.50 70 ASP A O 1
ATOM 529 N N . ASP A 1 71 ? 20.294 1.024 -12.890 1.00 92.31 71 ASP A N 1
ATOM 530 C CA . ASP A 1 71 ? 19.553 0.282 -11.853 1.00 92.31 71 ASP A CA 1
ATOM 531 C C . ASP A 1 71 ? 19.027 1.154 -10.684 1.00 92.31 71 ASP A C 1
ATOM 533 O O . ASP A 1 71 ? 18.553 0.647 -9.659 1.00 92.31 71 ASP A O 1
ATOM 537 N N . ALA A 1 72 ? 19.085 2.485 -10.802 1.00 95.44 72 ALA A N 1
ATOM 538 C CA . ALA A 1 72 ? 18.722 3.399 -9.725 1.00 95.44 72 ALA A CA 1
ATOM 539 C C . ALA A 1 72 ? 17.210 3.402 -9.444 1.00 95.44 72 ALA A C 1
ATOM 541 O O . ALA A 1 72 ? 16.788 3.557 -8.291 1.00 95.44 72 ALA A O 1
ATOM 542 N N . ILE A 1 73 ? 16.383 3.242 -10.481 1.00 94.00 73 ILE A N 1
ATOM 543 C CA . ILE A 1 73 ? 14.923 3.178 -10.354 1.00 94.00 73 ILE A CA 1
ATOM 544 C C . ILE A 1 73 ? 14.514 1.828 -9.759 1.00 94.00 73 ILE A C 1
ATOM 546 O O . ILE A 1 73 ? 13.681 1.799 -8.851 1.00 94.00 73 ILE A O 1
ATOM 550 N N . GLN A 1 74 ? 15.117 0.725 -10.203 1.00 94.38 74 GLN A N 1
ATOM 551 C CA . GLN A 1 74 ? 14.910 -0.616 -9.657 1.00 94.38 74 GLN A CA 1
ATOM 552 C C . GLN A 1 74 ? 15.221 -0.663 -8.161 1.00 94.38 74 GLN A C 1
ATOM 554 O O . GLN A 1 74 ? 14.390 -1.145 -7.385 1.00 94.38 74 GLN A O 1
ATOM 559 N N . ASP A 1 75 ? 16.361 -0.108 -7.743 1.00 96.44 75 ASP A N 1
ATOM 560 C CA . ASP A 1 75 ? 16.758 -0.030 -6.335 1.00 96.44 75 ASP A CA 1
ATOM 561 C C . ASP A 1 75 ? 15.764 0.802 -5.506 1.00 96.44 75 ASP A C 1
ATOM 563 O O . ASP A 1 75 ? 15.369 0.414 -4.398 1.00 96.44 75 ASP A O 1
ATOM 567 N N . ALA A 1 76 ? 15.318 1.942 -6.043 1.00 96.44 76 ALA A N 1
ATOM 568 C CA . ALA A 1 76 ? 14.345 2.803 -5.376 1.00 96.44 76 ALA A CA 1
ATOM 569 C C . ALA A 1 76 ? 12.976 2.120 -5.227 1.00 96.44 76 ALA A C 1
ATOM 571 O O . ALA A 1 76 ? 12.372 2.176 -4.150 1.00 96.44 76 ALA A O 1
ATOM 572 N N . LEU A 1 77 ? 12.502 1.446 -6.278 1.00 96.38 77 LEU A N 1
ATOM 573 C CA . LEU A 1 77 ? 11.247 0.699 -6.267 1.00 96.38 77 LEU A CA 1
ATOM 574 C C . LEU A 1 77 ? 11.323 -0.516 -5.339 1.00 96.38 77 LEU A C 1
ATOM 576 O O . LEU A 1 77 ? 10.357 -0.793 -4.632 1.00 96.38 77 LEU A O 1
ATOM 580 N N . GLU A 1 78 ? 12.460 -1.211 -5.269 1.00 96.88 78 GLU A N 1
ATOM 581 C CA . GLU A 1 78 ? 12.651 -2.293 -4.302 1.00 96.88 78 GLU A CA 1
ATOM 582 C C . GLU A 1 78 ? 12.580 -1.778 -2.861 1.00 96.88 78 GLU A C 1
ATOM 584 O O . GLU A 1 78 ? 11.935 -2.391 -2.002 1.00 96.88 78 GLU A O 1
ATOM 589 N N . ASN A 1 79 ? 13.222 -0.641 -2.575 1.00 97.56 79 ASN A N 1
ATOM 590 C CA . ASN A 1 79 ? 13.143 -0.050 -1.246 1.00 97.56 79 ASN A CA 1
ATOM 591 C C . ASN A 1 79 ? 11.702 0.357 -0.903 1.00 97.56 79 ASN A C 1
ATOM 593 O O . ASN A 1 79 ? 11.217 0.022 0.179 1.00 97.56 79 ASN A O 1
ATOM 597 N N . ALA A 1 80 ? 10.990 0.992 -1.838 1.00 96.75 80 ALA A N 1
ATOM 598 C CA . ALA A 1 80 ? 9.581 1.335 -1.663 1.00 96.75 80 ALA A CA 1
ATOM 599 C C . ALA A 1 80 ? 8.715 0.086 -1.413 1.00 96.75 80 ALA A C 1
ATOM 601 O O . ALA A 1 80 ? 7.927 0.058 -0.468 1.00 96.75 80 ALA A O 1
ATOM 602 N N . GLN A 1 81 ? 8.912 -0.986 -2.184 1.00 96.75 81 GLN A N 1
ATOM 603 C CA . GLN A 1 81 ? 8.217 -2.264 -2.003 1.00 96.75 81 GLN A CA 1
ATOM 604 C C . GLN A 1 81 ? 8.435 -2.833 -0.592 1.00 96.75 81 GLN A C 1
ATOM 606 O O . GLN A 1 81 ? 7.491 -3.280 0.068 1.00 96.75 81 GLN A O 1
ATOM 611 N N . ARG A 1 82 ? 9.675 -2.778 -0.092 1.00 97.94 82 ARG A N 1
ATOM 612 C CA . ARG A 1 82 ? 10.031 -3.229 1.260 1.00 97.94 82 ARG A CA 1
ATOM 613 C C . ARG A 1 82 ? 9.352 -2.393 2.345 1.00 97.94 82 ARG A C 1
ATOM 615 O O . ARG A 1 82 ? 8.872 -2.956 3.328 1.00 97.94 82 ARG A O 1
ATOM 622 N N . GLU A 1 83 ? 9.295 -1.077 2.172 1.00 97.88 83 GLU A N 1
ATOM 623 C CA . GLU A 1 83 ? 8.615 -0.168 3.100 1.00 97.88 83 GLU A CA 1
ATOM 624 C C . GLU A 1 83 ? 7.100 -0.410 3.126 1.00 97.88 83 GLU A C 1
ATOM 626 O O . GLU A 1 83 ? 6.513 -0.512 4.207 1.00 97.88 83 GLU A O 1
ATOM 631 N N . VAL A 1 84 ? 6.471 -0.597 1.961 1.00 98.06 84 VAL A N 1
ATOM 632 C CA . VAL A 1 84 ? 5.041 -0.933 1.857 1.00 98.06 84 VAL A CA 1
ATOM 633 C C . VAL A 1 84 ? 4.749 -2.280 2.518 1.00 98.06 84 VAL A C 1
ATOM 635 O O . VAL A 1 84 ? 3.769 -2.405 3.255 1.00 98.06 84 VAL A O 1
ATOM 638 N N . LYS A 1 85 ? 5.624 -3.277 2.345 1.00 98.06 85 LYS A N 1
ATOM 639 C CA . LYS A 1 85 ? 5.505 -4.566 3.038 1.00 98.06 85 LYS A CA 1
ATOM 640 C C . LYS A 1 85 ? 5.601 -4.419 4.560 1.00 98.06 85 LYS A C 1
ATOM 642 O O . LYS A 1 85 ? 4.786 -4.990 5.281 1.00 98.06 85 LYS A O 1
ATOM 647 N N . ALA A 1 86 ? 6.561 -3.642 5.059 1.00 98.19 86 ALA A N 1
ATOM 648 C CA . ALA A 1 86 ? 6.682 -3.386 6.493 1.00 98.19 86 ALA A CA 1
ATOM 649 C C . ALA A 1 86 ? 5.430 -2.681 7.048 1.00 98.19 86 ALA A C 1
ATOM 651 O O . ALA A 1 86 ? 4.935 -3.036 8.118 1.00 98.19 86 ALA A O 1
ATOM 652 N N . LEU A 1 87 ? 4.873 -1.720 6.304 1.00 98.00 87 LEU A N 1
ATOM 653 C CA . LEU A 1 87 ? 3.605 -1.083 6.655 1.00 98.00 87 LEU A CA 1
ATOM 654 C C . LEU A 1 87 ? 2.452 -2.097 6.690 1.00 98.00 87 LEU A C 1
ATOM 656 O O . LEU A 1 87 ? 1.684 -2.099 7.649 1.00 98.00 87 LEU A O 1
ATOM 660 N N . TYR A 1 88 ? 2.338 -2.966 5.685 1.00 98.19 88 TYR A N 1
ATOM 661 C CA . TYR A 1 88 ? 1.327 -4.024 5.624 1.00 98.19 88 TYR A CA 1
ATOM 662 C C . TYR A 1 88 ? 1.358 -4.919 6.874 1.00 98.19 88 TYR A C 1
ATOM 664 O O . TYR A 1 88 ? 0.319 -5.149 7.499 1.00 98.19 88 TYR A O 1
ATOM 672 N N . GLU A 1 89 ? 2.548 -5.360 7.289 1.00 98.31 89 GLU A N 1
ATOM 673 C CA . GLU A 1 89 ? 2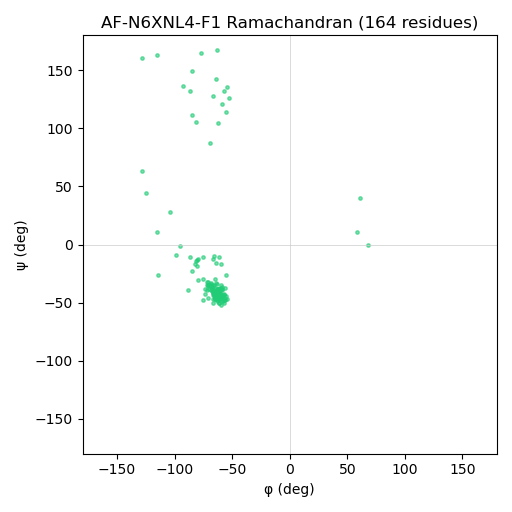.740 -6.167 8.501 1.00 98.31 89 GLU A CA 1
ATOM 674 C C . GLU A 1 89 ? 2.309 -5.397 9.763 1.00 98.31 89 GLU A C 1
ATOM 676 O O . GLU A 1 89 ? 1.537 -5.912 10.576 1.00 98.31 89 GLU A O 1
ATOM 681 N N . ILE A 1 90 ? 2.691 -4.119 9.880 1.00 98.19 90 ILE A N 1
ATOM 682 C CA . ILE A 1 90 ? 2.259 -3.251 10.987 1.00 98.19 90 ILE A CA 1
ATOM 683 C C . ILE A 1 90 ? 0.731 -3.113 11.027 1.00 98.19 90 ILE A C 1
ATOM 685 O O . ILE A 1 90 ? 0.137 -3.157 12.105 1.00 98.19 90 ILE A O 1
ATOM 689 N N . LEU A 1 91 ? 0.071 -2.932 9.880 1.00 98.06 91 LEU A N 1
ATOM 690 C CA . LEU A 1 91 ? -1.385 -2.793 9.821 1.00 98.06 91 LEU A CA 1
ATOM 691 C C . LEU A 1 91 ? -2.094 -4.083 10.259 1.00 98.06 91 LEU A C 1
ATOM 693 O O . LEU A 1 91 ? -3.110 -4.003 10.955 1.00 98.06 91 LEU A O 1
ATOM 697 N N . ILE A 1 92 ? -1.552 -5.258 9.920 1.00 98.19 92 ILE A N 1
ATOM 698 C CA . ILE A 1 92 ? -2.061 -6.551 10.405 1.00 98.19 92 ILE A CA 1
ATOM 699 C C . ILE A 1 92 ? -1.970 -6.630 11.926 1.00 98.19 92 ILE A C 1
ATOM 701 O O . ILE A 1 92 ? -2.977 -6.924 12.578 1.00 98.19 92 ILE A O 1
ATOM 705 N N . ASP A 1 93 ? -0.800 -6.326 12.487 1.00 98.06 93 ASP A N 1
ATOM 706 C CA . ASP A 1 93 ? -0.575 -6.373 13.931 1.00 98.06 93 ASP A CA 1
ATOM 707 C C . ASP A 1 93 ? -1.506 -5.405 14.669 1.00 98.06 93 ASP A C 1
ATOM 709 O O . ASP A 1 93 ? -2.096 -5.744 15.698 1.00 98.06 93 ASP A O 1
ATOM 713 N N . LYS A 1 94 ? -1.699 -4.199 14.122 1.00 96.88 94 LYS A N 1
ATOM 714 C CA . LYS A 1 94 ? -2.600 -3.193 14.697 1.00 96.88 94 LYS A CA 1
ATOM 715 C C . LYS A 1 94 ? -4.067 -3.588 14.596 1.00 96.88 94 LYS A C 1
ATOM 717 O O . LYS A 1 94 ? -4.800 -3.389 15.563 1.00 96.88 94 LYS A O 1
ATOM 722 N N . ARG A 1 95 ? -4.492 -4.201 13.488 1.00 97.31 95 ARG A N 1
ATOM 723 C CA . ARG A 1 95 ? -5.844 -4.760 13.364 1.00 97.31 95 ARG A CA 1
ATOM 724 C C . ARG A 1 95 ? -6.088 -5.844 14.408 1.00 97.31 95 ARG A C 1
ATOM 726 O O . ARG A 1 95 ? -7.141 -5.852 15.038 1.00 97.31 95 ARG A O 1
ATOM 733 N N . GLN A 1 96 ? -5.118 -6.737 14.607 1.00 96.81 96 GLN A N 1
ATOM 734 C CA . GLN A 1 96 ? -5.224 -7.798 15.605 1.00 96.81 96 GLN A CA 1
ATOM 735 C C . GLN A 1 96 ? -5.283 -7.222 17.025 1.00 96.81 96 GLN A C 1
ATOM 737 O O . GLN A 1 96 ? -6.173 -7.582 17.788 1.00 96.81 96 GLN A O 1
ATOM 742 N N . ALA A 1 97 ? -4.432 -6.244 17.342 1.00 94.25 97 ALA A N 1
ATOM 743 C CA . ALA A 1 97 ? -4.495 -5.535 18.618 1.00 94.25 97 ALA A CA 1
ATOM 744 C C . ALA A 1 97 ? -5.857 -4.850 18.845 1.00 94.25 97 ALA A C 1
ATOM 746 O O . ALA A 1 97 ? -6.358 -4.849 19.967 1.00 94.25 97 ALA A O 1
ATOM 747 N N . GLY A 1 98 ? -6.474 -4.306 17.789 1.00 92.88 98 GLY A N 1
ATOM 748 C CA . GLY A 1 98 ? -7.826 -3.751 17.843 1.00 92.88 98 GLY A CA 1
ATOM 749 C C . GLY A 1 98 ? -8.897 -4.803 18.156 1.00 92.88 98 GLY A C 1
ATOM 750 O O . GLY A 1 98 ? -9.765 -4.554 18.986 1.00 92.88 98 GLY A O 1
ATOM 751 N N . ARG A 1 99 ? -8.804 -6.000 17.560 1.00 92.81 99 ARG A N 1
ATOM 752 C CA . ARG A 1 99 ? -9.698 -7.137 17.864 1.00 92.81 99 ARG A CA 1
ATOM 753 C C . ARG A 1 99 ? -9.565 -7.627 19.305 1.00 92.81 99 ARG A C 1
ATOM 755 O O . ARG A 1 99 ? -10.547 -8.057 19.905 1.00 92.81 99 ARG A O 1
ATOM 762 N N . ASP A 1 100 ? -8.356 -7.563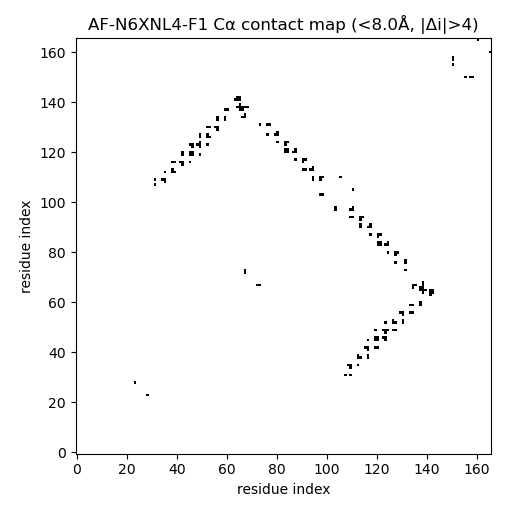 19.853 1.00 92.81 100 ASP A N 1
ATOM 763 C CA . ASP A 1 100 ? -8.066 -8.019 21.212 1.00 92.81 100 ASP A CA 1
ATOM 764 C C . ASP A 1 100 ? -8.437 -6.969 22.288 1.00 92.81 100 ASP A C 1
ATOM 766 O O . ASP A 1 100 ? -8.533 -7.300 23.478 1.00 92.81 100 ASP A O 1
ATOM 770 N N . ASP A 1 101 ? -8.692 -5.709 21.903 1.00 90.06 101 ASP A N 1
ATOM 771 C CA . ASP A 1 101 ? -9.096 -4.640 22.821 1.00 90.06 101 ASP A CA 1
ATOM 772 C C . ASP A 1 101 ? -10.600 -4.692 23.130 1.00 90.06 101 ASP A C 1
ATOM 774 O O . ASP A 1 101 ? -11.451 -4.251 22.362 1.00 90.06 101 ASP A O 1
ATOM 778 N N . ARG A 1 102 ? -10.929 -5.147 24.343 1.00 87.44 102 ARG A N 1
ATOM 779 C CA . ARG A 1 102 ? -12.309 -5.269 24.853 1.00 87.44 102 ARG A CA 1
ATOM 780 C C . ARG A 1 102 ? -13.083 -3.951 24.951 1.00 87.44 102 ARG A C 1
ATOM 782 O O . ARG A 1 102 ? -14.268 -3.976 25.276 1.00 87.44 102 ARG A O 1
ATOM 789 N N . ARG A 1 103 ? -12.417 -2.806 24.792 1.00 86.25 103 ARG A N 1
ATOM 790 C CA . ARG A 1 103 ? -13.055 -1.482 24.796 1.00 86.25 103 ARG A CA 1
ATOM 791 C C . ARG A 1 103 ? -13.609 -1.115 23.419 1.00 86.25 103 ARG A C 1
ATOM 793 O O . ARG A 1 103 ? -14.498 -0.264 23.347 1.00 86.25 103 ARG A O 1
ATOM 800 N N . LEU A 1 104 ? -13.079 -1.735 22.365 1.00 88.19 104 LEU A N 1
ATOM 801 C CA . LEU A 1 104 ? -13.544 -1.572 20.997 1.00 88.19 104 LEU A CA 1
ATOM 802 C C . LEU A 1 104 ? -14.706 -2.521 20.711 1.00 88.19 104 LEU A C 1
ATOM 804 O O . LEU A 1 104 ? -14.832 -3.608 21.275 1.00 88.19 104 LEU A O 1
ATOM 808 N N . THR A 1 105 ? -15.578 -2.062 19.832 1.00 87.81 105 THR A N 1
ATOM 809 C CA . THR A 1 105 ? -16.746 -2.775 19.326 1.00 87.81 105 THR A CA 1
ATOM 810 C C . THR A 1 105 ? -16.717 -2.745 17.806 1.00 87.81 105 THR A C 1
ATOM 812 O O . THR A 1 105 ? -16.068 -1.885 17.211 1.00 87.81 105 THR A O 1
ATOM 815 N N . GLU A 1 106 ? -17.443 -3.658 17.169 1.00 86.38 106 GLU A N 1
ATOM 816 C CA . GLU A 1 106 ? -17.543 -3.717 15.706 1.00 86.38 106 GLU A CA 1
ATOM 817 C C . GLU A 1 106 ? -18.045 -2.391 15.102 1.00 86.38 106 GLU A C 1
ATOM 819 O O . GLU A 1 106 ? -17.510 -1.925 14.095 1.00 86.38 106 GLU A O 1
ATOM 824 N N . ASP A 1 107 ? -18.978 -1.722 15.788 1.00 87.38 107 ASP A N 1
ATOM 825 C CA . ASP A 1 107 ? -19.563 -0.441 15.374 1.00 87.38 107 ASP A CA 1
ATOM 826 C C . ASP A 1 107 ? -18.554 0.721 15.319 1.00 87.38 107 ASP A C 1
ATOM 828 O O . ASP A 1 107 ? -18.831 1.747 14.700 1.00 87.38 107 ASP A O 1
ATOM 832 N N . ASP A 1 108 ? -17.370 0.580 15.928 1.00 90.31 108 ASP A N 1
ATOM 833 C CA . ASP A 1 108 ? -16.319 1.601 15.853 1.00 90.31 108 ASP A CA 1
ATOM 834 C C . ASP A 1 108 ? -15.608 1.612 14.490 1.00 90.31 108 ASP A C 1
ATOM 836 O O . ASP A 1 108 ? -14.810 2.507 14.223 1.00 90.31 108 ASP A O 1
ATOM 840 N N . GLY A 1 109 ? -15.835 0.610 13.631 1.00 93.75 109 GLY A N 1
ATOM 841 C CA . GLY A 1 109 ? -15.313 0.566 12.260 1.00 93.75 109 GLY A CA 1
ATOM 842 C C . GLY A 1 109 ? -13.792 0.397 12.131 1.00 93.75 109 GLY A C 1
ATOM 843 O O . GLY A 1 109 ? -13.287 0.303 11.013 1.00 93.75 109 GLY A O 1
ATOM 844 N N . ILE A 1 110 ? -13.053 0.318 13.245 1.00 95.50 110 ILE A N 1
ATOM 845 C CA . ILE A 1 110 ? -11.586 0.188 13.275 1.00 95.50 110 ILE A CA 1
ATOM 846 C C . ILE A 1 110 ? -11.116 -1.031 12.479 1.00 95.50 110 ILE A C 1
ATOM 848 O O . ILE A 1 110 ? -10.211 -0.924 11.653 1.00 95.50 110 ILE A O 1
ATOM 852 N N . GLU A 1 111 ? -11.739 -2.190 12.694 1.00 95.69 111 GLU A N 1
ATOM 853 C CA . GLU A 1 111 ? -11.351 -3.420 12.002 1.00 95.69 111 GLU A CA 1
ATOM 854 C C . GLU A 1 111 ? -11.549 -3.320 10.484 1.00 95.69 111 GLU A C 1
ATOM 856 O O . GLU A 1 111 ? -10.677 -3.742 9.717 1.00 95.69 111 GLU A O 1
ATOM 861 N N . ALA A 1 112 ? -12.673 -2.744 10.051 1.00 97.06 112 ALA A N 1
ATOM 862 C CA . ALA A 1 112 ? -12.976 -2.547 8.639 1.00 97.06 112 ALA A CA 1
ATOM 863 C C . ALA A 1 112 ? -11.980 -1.571 7.996 1.00 97.06 112 ALA A C 1
ATOM 865 O O . ALA A 1 112 ? -11.413 -1.880 6.951 1.00 97.06 112 ALA A O 1
ATOM 866 N N . ALA A 1 113 ? -11.692 -0.448 8.660 1.00 97.88 113 ALA A N 1
ATOM 867 C CA . ALA A 1 113 ? -10.741 0.549 8.175 1.00 97.88 113 ALA A CA 1
ATOM 868 C C . ALA A 1 113 ? -9.314 -0.012 8.048 1.00 97.88 113 ALA A C 1
ATOM 870 O O . ALA A 1 113 ? -8.647 0.220 7.042 1.00 97.88 113 ALA A O 1
ATOM 871 N N . TYR A 1 114 ? -8.850 -0.802 9.024 1.00 98.38 114 TYR A N 1
ATOM 872 C CA . TYR A 1 114 ? -7.566 -1.495 8.898 1.00 98.38 114 TYR A CA 1
ATOM 873 C C . TYR A 1 114 ? -7.584 -2.531 7.776 1.00 98.38 114 TYR A C 1
ATOM 875 O O . TYR A 1 114 ? -6.604 -2.659 7.055 1.00 98.38 114 TYR A O 1
ATOM 883 N N . THR A 1 115 ? -8.674 -3.284 7.626 1.00 98.25 115 THR A N 1
ATOM 884 C CA . THR A 1 115 ? -8.791 -4.300 6.570 1.00 98.25 115 THR A CA 1
ATOM 885 C C . THR A 1 115 ? -8.701 -3.678 5.181 1.00 98.25 115 THR A C 1
ATOM 887 O O . THR A 1 115 ? -7.987 -4.210 4.335 1.00 98.25 115 THR A O 1
ATOM 890 N N . GLU A 1 116 ? -9.347 -2.534 4.974 1.00 98.44 116 GLU A N 1
ATOM 891 C CA . GLU A 1 116 ? -9.251 -1.780 3.725 1.00 98.44 116 GLU A CA 1
ATOM 892 C C . GLU A 1 116 ? -7.828 -1.248 3.496 1.00 98.44 116 GLU A C 1
ATOM 894 O O . GLU A 1 116 ? -7.263 -1.449 2.425 1.00 98.44 116 GLU A O 1
ATOM 899 N N . ALA A 1 117 ? -7.195 -0.648 4.512 1.00 98.38 117 ALA A N 1
ATOM 900 C CA . ALA A 1 117 ? -5.817 -0.165 4.396 1.00 98.38 117 ALA A CA 1
ATOM 901 C C . ALA A 1 117 ? -4.817 -1.298 4.085 1.00 98.38 117 ALA A C 1
ATOM 903 O O . ALA A 1 117 ? -3.890 -1.106 3.303 1.00 98.38 117 ALA A O 1
ATOM 904 N N . ILE A 1 118 ? -5.016 -2.486 4.668 1.00 98.62 118 ILE A N 1
ATOM 905 C CA . ILE A 1 118 ? -4.224 -3.695 4.390 1.00 98.62 118 ILE A CA 1
ATOM 906 C C . ILE A 1 118 ? -4.392 -4.125 2.931 1.00 98.62 118 ILE A C 1
ATOM 908 O O . ILE A 1 118 ? -3.400 -4.474 2.293 1.00 98.62 118 ILE A O 1
ATOM 912 N N . ALA A 1 119 ? -5.622 -4.103 2.407 1.00 98.50 119 ALA A N 1
ATOM 913 C CA . ALA A 1 119 ? -5.885 -4.432 1.009 1.00 98.50 119 ALA A CA 1
ATOM 914 C C . ALA A 1 119 ? -5.163 -3.452 0.074 1.00 98.50 119 ALA A C 1
ATOM 916 O O . ALA A 1 119 ? -4.367 -3.888 -0.750 1.00 98.50 119 ALA A O 1
ATOM 917 N N . GLN A 1 120 ? -5.315 -2.141 0.292 1.00 98.44 120 GLN A N 1
ATOM 918 C CA . GLN A 1 120 ? -4.649 -1.135 -0.545 1.00 98.44 120 GLN A CA 1
ATOM 919 C C . GLN A 1 120 ? -3.114 -1.185 -0.438 1.00 98.44 120 GLN A C 1
ATOM 921 O O . GLN A 1 120 ? -2.420 -0.934 -1.418 1.00 98.44 120 GLN A O 1
ATOM 926 N N . ALA A 1 121 ? -2.555 -1.533 0.727 1.00 98.38 121 ALA A N 1
ATOM 927 C CA . ALA A 1 121 ? -1.109 -1.730 0.869 1.00 98.38 121 ALA A CA 1
ATOM 928 C C . ALA A 1 121 ? -0.615 -2.944 0.065 1.00 98.38 121 ALA A C 1
ATOM 930 O O . ALA A 1 121 ? 0.455 -2.888 -0.539 1.00 98.38 121 ALA A O 1
ATOM 931 N N . ALA A 1 122 ? -1.388 -4.033 0.041 1.00 98.25 122 ALA A N 1
ATOM 932 C CA . ALA A 1 122 ? -1.075 -5.197 -0.781 1.00 98.25 122 ALA A CA 1
ATOM 933 C C . ALA A 1 122 ? -1.180 -4.875 -2.280 1.00 98.25 122 ALA A C 1
ATOM 935 O O . ALA A 1 122 ? -0.300 -5.270 -3.044 1.00 98.25 122 ALA A O 1
ATOM 936 N N . ASP A 1 123 ? -2.204 -4.123 -2.683 1.00 98.25 123 ASP A N 1
ATOM 937 C CA . ASP A 1 123 ? -2.389 -3.691 -4.070 1.00 98.25 123 ASP A CA 1
ATOM 938 C C . ASP A 1 123 ? -1.214 -2.818 -4.533 1.00 98.25 123 ASP A C 1
ATOM 940 O O . ASP A 1 123 ? -0.602 -3.116 -5.557 1.00 98.25 123 ASP A O 1
ATOM 944 N N . LEU A 1 124 ? -0.798 -1.827 -3.732 1.00 98.44 124 LEU A N 1
ATOM 945 C CA . LEU A 1 124 ? 0.386 -1.011 -4.026 1.00 98.44 124 LEU A CA 1
ATOM 946 C C . LEU A 1 124 ? 1.667 -1.852 -4.115 1.00 98.44 124 LEU A C 1
ATOM 948 O O . LEU A 1 124 ? 2.461 -1.669 -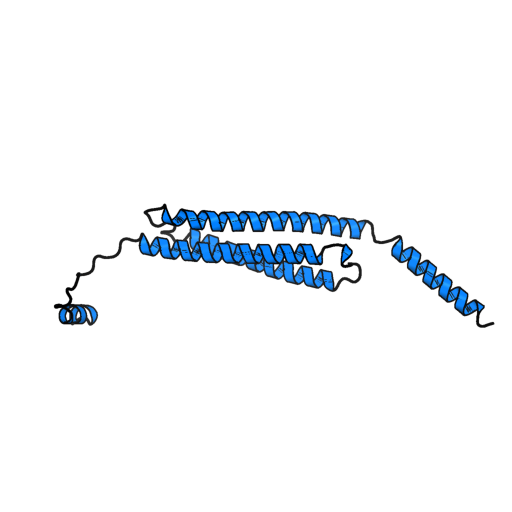5.034 1.00 98.44 124 LEU A O 1
ATOM 952 N N . HIS A 1 125 ? 1.879 -2.789 -3.185 1.00 98.31 125 HIS A N 1
ATOM 953 C CA . HIS A 1 125 ? 3.042 -3.679 -3.230 1.00 98.31 125 HIS A CA 1
ATOM 954 C C . HIS A 1 125 ? 3.100 -4.465 -4.549 1.00 98.31 125 HIS A C 1
ATOM 956 O O . HIS A 1 125 ? 4.168 -4.587 -5.148 1.00 98.31 125 HIS A O 1
ATOM 962 N N . ASN A 1 126 ? 1.959 -4.988 -5.002 1.00 97.81 126 ASN A N 1
ATOM 963 C CA . ASN A 1 126 ? 1.862 -5.741 -6.250 1.00 97.81 126 ASN A CA 1
ATOM 964 C C . ASN A 1 126 ? 2.035 -4.842 -7.480 1.00 97.81 126 ASN A C 1
ATOM 966 O O . ASN A 1 126 ? 2.687 -5.249 -8.438 1.00 97.81 126 ASN A O 1
ATOM 970 N N . ALA A 1 127 ? 1.502 -3.619 -7.449 1.00 97.62 127 ALA A N 1
ATOM 971 C CA . ALA A 1 127 ? 1.679 -2.647 -8.523 1.00 97.62 127 ALA A CA 1
ATOM 972 C C . ALA A 1 127 ? 3.157 -2.247 -8.685 1.00 97.62 127 ALA A C 1
ATOM 974 O O . ALA A 1 127 ? 3.658 -2.188 -9.807 1.00 97.62 127 ALA A O 1
ATOM 975 N N . ILE A 1 128 ? 3.881 -2.053 -7.574 1.00 97.50 128 ILE A N 1
ATOM 976 C CA . ILE A 1 128 ? 5.332 -1.810 -7.594 1.00 97.50 128 ILE A CA 1
ATOM 977 C C . ILE A 1 128 ? 6.081 -3.023 -8.162 1.00 97.50 128 ILE A C 1
ATOM 979 O O . ILE A 1 128 ? 6.970 -2.848 -8.990 1.00 97.50 128 ILE A O 1
ATOM 983 N N . ASP A 1 129 ? 5.723 -4.243 -7.750 1.00 96.81 129 ASP A N 1
ATOM 984 C CA . ASP A 1 129 ? 6.352 -5.476 -8.248 1.00 96.81 129 ASP A CA 1
ATOM 985 C C . ASP A 1 129 ? 6.202 -5.620 -9.769 1.00 96.81 129 ASP A C 1
ATOM 987 O O . ASP A 1 129 ? 7.176 -5.842 -10.489 1.00 96.81 129 ASP A O 1
ATOM 991 N N . ALA A 1 130 ? 4.982 -5.405 -10.267 1.00 96.50 130 ALA A N 1
ATOM 992 C CA . ALA A 1 130 ? 4.690 -5.412 -11.692 1.00 96.50 130 ALA A CA 1
ATOM 993 C C . ALA A 1 130 ? 5.470 -4.319 -12.434 1.00 96.50 130 ALA A C 1
ATOM 995 O O . ALA A 1 130 ? 6.062 -4.595 -13.476 1.00 96.50 130 ALA A O 1
ATOM 996 N N . LEU A 1 131 ? 5.516 -3.096 -11.899 1.00 95.44 131 LEU A N 1
ATOM 997 C CA . LEU A 1 131 ? 6.260 -1.996 -12.511 1.00 95.44 131 LEU A CA 1
ATOM 998 C C . LEU A 1 131 ? 7.759 -2.314 -12.613 1.00 95.44 131 LEU A C 1
ATOM 1000 O O . LEU A 1 131 ? 8.349 -2.119 -13.672 1.00 95.44 131 LEU A O 1
ATOM 1004 N N . ARG A 1 132 ? 8.364 -2.858 -11.550 1.00 95.75 132 ARG A N 1
ATOM 1005 C CA . ARG A 1 132 ? 9.769 -3.300 -11.560 1.00 95.75 132 ARG A CA 1
ATOM 1006 C C . ARG A 1 132 ? 10.023 -4.341 -12.637 1.00 95.75 132 ARG A C 1
ATOM 1008 O O . ARG A 1 132 ? 10.979 -4.207 -13.399 1.00 95.75 132 ARG A O 1
ATOM 1015 N N . TRP A 1 133 ? 9.170 -5.361 -12.707 1.00 95.00 133 TRP A N 1
ATOM 1016 C CA . TRP A 1 133 ? 9.291 -6.404 -13.719 1.00 95.00 133 TRP A CA 1
ATOM 1017 C C . TRP A 1 133 ? 9.268 -5.813 -15.132 1.00 95.00 133 TRP A C 1
ATOM 1019 O O . TRP A 1 133 ? 10.171 -6.073 -15.922 1.00 95.00 133 TRP A O 1
ATOM 1029 N N . ASN A 1 134 ? 8.277 -4.972 -15.427 1.00 94.88 134 ASN A N 1
ATOM 1030 C CA . ASN A 1 134 ? 8.091 -4.435 -16.772 1.00 94.88 134 ASN A CA 1
ATOM 1031 C C . ASN A 1 134 ? 9.175 -3.424 -17.165 1.00 94.88 134 ASN A C 1
ATOM 1033 O O . ASN A 1 134 ? 9.552 -3.390 -18.330 1.00 94.88 134 ASN A O 1
ATOM 1037 N N . ILE A 1 135 ? 9.722 -2.642 -16.223 1.00 93.25 135 ILE A N 1
ATOM 1038 C CA . ILE A 1 135 ? 10.913 -1.813 -16.485 1.00 93.25 135 ILE A CA 1
ATOM 1039 C C . ILE A 1 135 ? 12.102 -2.705 -16.854 1.00 93.25 135 ILE A C 1
ATOM 1041 O O . ILE A 1 135 ? 12.780 -2.442 -17.840 1.00 93.25 135 ILE A O 1
ATOM 1045 N N . GLY A 1 136 ? 12.331 -3.784 -16.100 1.00 92.25 136 GLY A N 1
ATOM 1046 C CA . GLY A 1 136 ? 13.427 -4.712 -16.382 1.00 92.25 136 GLY A CA 1
ATOM 1047 C C . GLY A 1 136 ? 13.290 -5.391 -17.748 1.00 92.25 136 GLY A C 1
ATOM 1048 O O . GLY A 1 136 ? 14.264 -5.486 -18.490 1.00 92.25 136 GLY A O 1
ATOM 1049 N N . GLU A 1 137 ? 12.080 -5.828 -18.104 1.00 92.06 137 GLU A N 1
ATOM 1050 C CA . GLU A 1 137 ? 11.780 -6.398 -19.424 1.00 92.06 137 GLU A CA 1
ATOM 1051 C C . GLU A 1 137 ? 12.004 -5.369 -20.542 1.00 92.06 137 GLU A C 1
ATOM 1053 O O . GLU A 1 137 ? 12.718 -5.643 -21.508 1.00 92.06 137 GLU A O 1
ATOM 1058 N N . HIS A 1 138 ? 11.481 -4.155 -20.361 1.00 91.50 138 HIS A N 1
ATOM 1059 C CA . HIS A 1 138 ? 11.645 -3.053 -21.305 1.00 91.50 138 HIS A CA 1
ATOM 1060 C C . HIS A 1 138 ? 13.114 -2.700 -21.550 1.00 91.50 138 HIS A C 1
ATOM 1062 O O . HIS A 1 138 ? 13.528 -2.514 -22.694 1.00 91.50 138 HIS A O 1
ATOM 1068 N N . ASP A 1 139 ? 13.924 -2.631 -20.497 1.00 90.50 139 ASP A N 1
ATOM 1069 C CA . ASP A 1 139 ? 15.332 -2.255 -20.604 1.00 90.50 139 ASP A CA 1
ATOM 1070 C C . ASP A 1 139 ? 16.162 -3.309 -21.333 1.00 90.50 139 ASP A C 1
ATOM 1072 O O . ASP A 1 139 ? 17.047 -2.956 -22.115 1.00 90.50 139 ASP A O 1
ATOM 1076 N N . ILE A 1 140 ? 15.842 -4.592 -21.146 1.00 88.44 140 ILE A N 1
ATOM 1077 C CA . ILE A 1 140 ? 16.455 -5.697 -21.896 1.00 88.44 140 ILE A CA 1
ATOM 1078 C C . ILE A 1 140 ? 16.110 -5.601 -23.388 1.00 88.44 140 ILE A C 1
ATOM 1080 O O . ILE A 1 140 ? 16.988 -5.789 -24.238 1.00 88.44 140 ILE A O 1
ATOM 1084 N N . ASP A 1 141 ? 14.855 -5.290 -23.711 1.00 87.19 141 ASP A N 1
ATOM 1085 C CA . ASP A 1 141 ? 14.384 -5.160 -25.091 1.00 87.19 141 ASP A CA 1
ATOM 1086 C C . ASP A 1 141 ? 14.934 -3.903 -25.783 1.00 87.19 141 ASP A C 1
ATOM 1088 O O . ASP A 1 141 ? 15.261 -3.928 -26.974 1.00 87.19 141 ASP A O 1
ATOM 1092 N N . ALA A 1 142 ? 15.076 -2.805 -25.038 1.00 86.00 142 ALA A N 1
ATOM 1093 C CA . ALA A 1 142 ? 15.619 -1.542 -25.528 1.00 86.00 142 ALA A CA 1
ATOM 1094 C C . ALA A 1 142 ? 17.158 -1.526 -25.579 1.00 86.00 142 ALA A C 1
ATOM 1096 O O . ALA A 1 142 ? 17.749 -0.687 -26.273 1.00 86.00 142 ALA A O 1
ATOM 1097 N N . ALA A 1 143 ? 17.829 -2.432 -24.859 1.00 81.94 143 ALA A N 1
ATOM 1098 C CA . ALA A 1 143 ? 19.279 -2.534 -24.863 1.00 81.94 143 ALA A CA 1
ATOM 1099 C C . ALA A 1 143 ? 19.812 -2.931 -26.255 1.00 81.94 143 ALA A C 1
ATOM 1101 O O . ALA A 1 143 ? 19.238 -3.779 -26.946 1.00 81.94 143 ALA A O 1
ATOM 1102 N N . PRO A 1 144 ? 20.959 -2.372 -26.692 1.00 75.31 144 PRO A N 1
ATOM 1103 C CA . PRO A 1 144 ? 21.590 -2.778 -27.938 1.00 75.31 144 PRO A CA 1
ATOM 1104 C C . PRO A 1 144 ? 22.008 -4.251 -27.865 1.00 75.31 144 PRO A C 1
ATOM 1106 O O . PRO A 1 144 ? 23.015 -4.596 -27.247 1.00 75.31 144 PRO A O 1
ATOM 1109 N N . GLN A 1 145 ? 21.256 -5.123 -28.530 1.00 69.06 145 GLN A N 1
ATOM 1110 C CA . GLN A 1 145 ? 21.607 -6.535 -28.612 1.00 69.06 145 GLN A CA 1
ATOM 1111 C C . GLN A 1 145 ? 22.899 -6.690 -29.431 1.00 69.06 145 GLN A C 1
ATOM 1113 O O . GLN A 1 145 ? 22.982 -6.159 -30.551 1.00 69.06 145 GLN A O 1
ATOM 1118 N N . PRO A 1 146 ? 23.928 -7.393 -28.916 1.00 65.25 146 PRO A N 1
ATOM 1119 C CA . PRO A 1 146 ? 25.123 -7.664 -29.694 1.00 65.25 146 PRO A CA 1
ATOM 1120 C C . PRO A 1 146 ? 24.705 -8.430 -30.948 1.00 65.25 146 PRO A C 1
ATOM 1122 O O . PRO A 1 146 ? 24.116 -9.507 -30.876 1.00 65.25 146 PRO A O 1
ATOM 1125 N N . LYS A 1 147 ? 24.998 -7.865 -32.124 1.00 62.38 147 LYS A N 1
ATOM 1126 C CA . LYS A 1 147 ? 24.823 -8.576 -33.391 1.00 62.38 147 LYS A CA 1
ATOM 1127 C C . LYS A 1 147 ? 25.862 -9.691 -33.454 1.00 62.38 147 LYS A C 1
ATOM 1129 O O . LYS A 1 147 ? 26.967 -9.482 -33.950 1.00 62.38 147 LYS A O 1
ATOM 1134 N N . GLY A 1 148 ? 25.512 -10.851 -32.910 1.00 67.75 148 GLY A N 1
ATOM 1135 C CA . GLY A 1 148 ? 26.225 -12.091 -33.176 1.00 67.75 148 GLY A CA 1
ATOM 1136 C C . GLY A 1 148 ? 26.119 -12.472 -34.658 1.00 67.75 148 GLY A C 1
ATOM 1137 O O . GLY A 1 148 ? 25.313 -11.890 -35.398 1.00 67.75 148 GLY A O 1
ATOM 1138 N N . PRO A 1 149 ? 26.924 -13.442 -35.116 1.00 72.19 149 PRO A N 1
ATOM 1139 C CA . PRO A 1 149 ? 26.769 -14.000 -36.451 1.00 72.19 149 PRO A CA 1
ATOM 1140 C C . PRO A 1 149 ? 25.343 -14.545 -36.616 1.00 72.19 149 PRO A C 1
ATOM 1142 O O . PRO A 1 149 ? 24.829 -15.249 -35.748 1.00 72.19 149 PRO A O 1
ATOM 1145 N N . ILE A 1 150 ? 24.682 -14.198 -37.721 1.00 75.75 150 ILE A N 1
ATOM 1146 C CA . ILE A 1 150 ? 23.391 -14.793 -38.076 1.00 75.75 150 ILE A CA 1
ATOM 1147 C C . ILE A 1 150 ? 23.696 -16.089 -38.822 1.00 75.75 150 ILE A C 1
ATOM 1149 O O . ILE A 1 150 ? 24.207 -16.048 -39.939 1.00 75.75 150 ILE A O 1
ATOM 1153 N N . TYR A 1 151 ? 23.376 -17.223 -38.206 1.00 80.69 151 TYR A N 1
ATOM 1154 C CA . TYR A 1 151 ? 23.540 -18.543 -38.810 1.00 80.69 151 TYR A CA 1
ATOM 1155 C C . TYR A 1 151 ? 22.304 -18.909 -39.631 1.00 80.69 151 TYR A C 1
ATOM 1157 O O . TYR A 1 151 ? 21.173 -18.777 -39.154 1.00 80.69 151 TYR A O 1
ATOM 1165 N N . ALA A 1 152 ? 22.491 -19.383 -40.864 1.00 81.00 152 ALA A N 1
ATOM 1166 C CA . ALA A 1 152 ? 21.399 -20.001 -41.605 1.00 81.00 152 ALA A CA 1
ATOM 1167 C C . ALA A 1 152 ? 21.160 -21.432 -41.096 1.00 81.00 152 ALA A C 1
ATOM 1169 O O . ALA A 1 152 ? 22.023 -22.041 -40.469 1.00 81.00 152 ALA A O 1
ATOM 1170 N N . ALA A 1 153 ? 20.010 -22.025 -41.432 1.00 79.44 153 ALA A N 1
ATOM 1171 C CA . ALA A 1 153 ? 19.708 -23.417 -41.070 1.00 79.44 153 ALA A CA 1
ATOM 1172 C C . ALA A 1 153 ? 20.718 -24.442 -41.635 1.00 79.44 153 ALA A C 1
ATOM 1174 O O . ALA A 1 153 ? 20.755 -25.578 -41.175 1.00 79.44 153 ALA A O 1
ATOM 1175 N N . ALA A 1 154 ? 21.519 -24.055 -42.633 1.00 83.56 154 ALA A N 1
ATOM 1176 C CA . ALA A 1 154 ? 22.598 -24.873 -43.181 1.00 83.56 154 ALA A CA 1
ATOM 1177 C C . ALA A 1 154 ? 23.904 -24.794 -42.364 1.00 83.56 154 ALA A C 1
ATOM 1179 O O . ALA A 1 154 ? 24.745 -25.674 -42.501 1.00 83.56 154 ALA A O 1
ATOM 1180 N N . ASP A 1 155 ? 24.054 -23.789 -41.499 1.00 83.88 155 ASP A N 1
ATOM 1181 C CA . ASP A 1 155 ? 25.300 -23.465 -40.793 1.00 83.88 155 ASP A CA 1
ATOM 1182 C C . ASP A 1 155 ? 25.254 -23.907 -39.320 1.00 83.88 155 ASP A C 1
ATOM 1184 O O . ASP A 1 155 ? 25.887 -23.310 -38.451 1.00 83.88 155 ASP A O 1
ATOM 1188 N N . VAL A 1 156 ? 24.477 -24.955 -39.025 1.00 82.12 156 VAL A N 1
ATOM 1189 C CA . VAL A 1 156 ? 24.305 -25.492 -37.665 1.00 82.12 156 VAL A CA 1
ATOM 1190 C C . VAL A 1 156 ? 25.643 -25.944 -37.079 1.00 82.12 156 VAL A C 1
ATOM 1192 O O . VAL A 1 156 ? 25.903 -25.695 -35.907 1.00 82.12 156 VAL A O 1
ATOM 1195 N N . ASP A 1 157 ? 26.515 -26.538 -37.894 1.00 86.06 157 ASP A N 1
ATOM 1196 C CA . ASP A 1 157 ? 27.846 -26.963 -37.448 1.00 86.06 157 ASP A CA 1
ATOM 1197 C C . ASP A 1 157 ? 28.722 -25.757 -37.063 1.00 86.06 157 ASP A C 1
ATOM 1199 O O . ASP A 1 157 ? 29.348 -25.773 -36.009 1.00 86.06 157 ASP A O 1
ATOM 1203 N N . ALA A 1 158 ? 28.672 -24.665 -37.837 1.00 81.50 158 ALA A N 1
ATOM 1204 C CA . ALA A 1 158 ? 29.401 -23.432 -37.531 1.00 81.50 158 ALA A CA 1
ATOM 1205 C C . ALA A 1 158 ? 28.882 -22.743 -36.257 1.00 81.50 158 ALA A C 1
ATOM 1207 O O . ALA A 1 158 ? 29.673 -22.208 -35.486 1.00 81.50 158 ALA A O 1
ATOM 1208 N N . LEU A 1 159 ? 27.568 -22.803 -35.999 1.00 83.06 159 LEU A N 1
ATOM 1209 C CA . LEU A 1 159 ? 26.985 -22.352 -34.732 1.00 83.06 159 LEU A CA 1
ATOM 1210 C C . LEU A 1 159 ? 27.549 -23.152 -33.549 1.00 83.06 159 LEU A C 1
ATOM 1212 O O . LEU A 1 159 ? 27.882 -22.567 -32.521 1.00 83.06 159 LEU A O 1
ATOM 1216 N N . PHE A 1 160 ? 27.633 -24.480 -33.670 1.00 86.81 160 PHE A N 1
ATOM 1217 C CA . PHE A 1 160 ? 28.150 -25.327 -32.594 1.00 86.81 160 PHE A CA 1
ATOM 1218 C C . PHE A 1 160 ? 29.661 -25.176 -32.395 1.00 86.81 160 PHE A C 1
ATOM 1220 O O . PHE A 1 160 ? 30.102 -25.218 -31.247 1.00 86.81 160 PHE A O 1
ATOM 1227 N N . ASP A 1 161 ? 30.437 -24.961 -33.457 1.00 86.62 161 ASP A N 1
ATOM 1228 C CA . ASP A 1 161 ? 31.879 -24.708 -33.363 1.00 86.62 161 ASP A CA 1
ATOM 1229 C C . ASP A 1 161 ? 32.168 -23.401 -32.602 1.00 86.62 161 ASP A C 1
ATOM 1231 O O . ASP A 1 161 ? 32.920 -23.413 -31.620 1.00 86.62 161 ASP A O 1
ATOM 1235 N N . ASP A 1 162 ? 31.464 -22.314 -32.942 1.00 82.56 162 ASP A N 1
ATOM 1236 C CA . ASP A 1 162 ? 31.565 -21.026 -32.239 1.00 82.56 162 ASP A CA 1
ATOM 1237 C C . ASP A 1 162 ? 31.118 -21.129 -30.766 1.00 82.56 162 ASP A C 1
ATOM 1239 O O . ASP A 1 162 ? 31.732 -20.533 -29.878 1.00 82.56 162 ASP A O 1
ATOM 1243 N N . LEU A 1 163 ? 30.068 -21.908 -30.471 1.00 78.94 163 LEU A N 1
ATOM 1244 C CA . LEU A 1 163 ? 29.522 -22.053 -29.113 1.00 78.94 163 LEU A CA 1
ATOM 1245 C C . LEU A 1 163 ? 30.393 -22.935 -28.202 1.00 78.94 163 LEU A C 1
ATOM 1247 O O . LEU A 1 163 ? 30.399 -22.762 -26.982 1.00 78.94 163 LEU A O 1
ATOM 1251 N N . LEU A 1 164 ? 31.108 -23.899 -28.785 1.00 84.81 164 LEU A N 1
ATOM 1252 C CA . LEU A 1 164 ? 31.965 -24.848 -28.070 1.00 84.81 164 LEU A CA 1
ATOM 1253 C C . LEU A 1 164 ? 33.435 -24.409 -28.011 1.00 84.81 164 LEU A C 1
ATOM 1255 O O . LEU A 1 164 ? 34.243 -25.106 -27.389 1.00 84.81 164 LEU A O 1
ATOM 1259 N N . GLY A 1 165 ? 33.776 -23.265 -28.614 1.00 68.38 165 GLY A N 1
ATOM 1260 C CA . GLY A 1 165 ? 35.126 -22.705 -28.6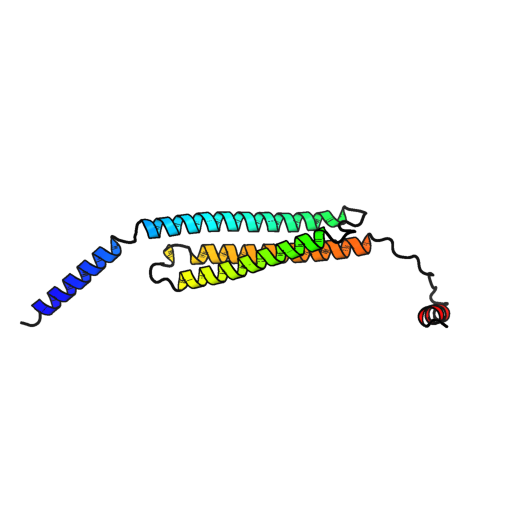14 1.00 68.38 165 GLY A CA 1
ATOM 1261 C C . GLY A 1 165 ? 36.151 -23.624 -29.280 1.00 68.38 165 GLY A C 1
ATOM 1262 O O . GLY A 1 165 ? 37.250 -23.791 -28.741 1.00 68.38 165 GLY A O 1
ATOM 1263 N N . ARG A 1 166 ? 35.775 -24.268 -30.391 1.00 53.84 166 ARG A N 1
ATOM 1264 C CA . ARG A 1 166 ? 36.672 -25.098 -31.206 1.00 53.84 166 ARG A CA 1
ATOM 1265 C C . ARG A 1 166 ? 37.103 -24.392 -32.479 1.00 53.84 166 ARG A C 1
ATOM 1267 O O . ARG A 1 166 ? 36.252 -23.733 -33.100 1.00 53.84 166 ARG A O 1
#

Secondary structure (DSSP, 8-state):
--HHHHHHHHHHHHHHHHHHHHTS-HHHHHHHHHHHHHHHHHHHHHHHHHHHHHHHHHHGGG--S-S-TTSHHHHHHHHHHHHHHHHHHHHHHHHHHHHH-TT--GGG-HHHHHHHHHHHHHHHHHHHHHHHHHHHHHHHHHS---------TT-HHHHHHHHHT-

Solvent-accessible surface area (backbone atoms only — not comparable to full-atom values): 9206 Å² total; per-residue (Å²): 136,63,64,68,62,48,54,53,50,52,52,50,52,48,50,53,50,53,54,55,67,75,51,65,48,70,64,56,56,49,51,48,53,53,50,50,54,50,36,52,52,50,30,52,48,33,43,53,53,21,54,47,34,49,51,54,50,70,51,52,83,79,55,82,57,52,84,53,88,80,48,59,58,54,54,50,48,50,52,50,37,52,51,37,49,53,50,34,53,52,40,50,54,50,35,51,51,50,74,71,34,86,89,59,56,80,89,70,42,59,61,58,45,36,52,51,32,39,49,28,29,50,49,26,35,50,27,45,51,52,34,48,51,50,51,54,53,47,28,62,70,40,41,87,72,81,85,64,88,84,72,54,93,86,34,55,67,60,52,49,31,67,73,67,76,105